Protein AF-A0A844Y8G1-F1 (afdb_monomer_lite)

Sequence (77 aa):
MFRSALSLTTLFGVVLALSSCETTNEDEWTGGGRKPFHQAEQTCEAQAGRLTEEKARPAFFTDCMRTFGWTRRSGAA

Secondary structure (DSSP, 8-state):
----------------------PPPGGGEEE--SS-HHHHHHHHHHHHTT-S-GGGHHHHHHHHHHHTTEEEPTT--

Organism: NCBI:txid994320

Foldseek 3Di:
DDDDPPDDDPPPDPPPPPPDPPPPDCVQKDFAAPDDDVVLQVVLQVVLVPDPDVVCSVVSSQVSCVVRGIHGDPPPD

Structure (mmCIF, N/CA/C/O backbone):
data_AF-A0A844Y8G1-F1
#
_entry.id   AF-A0A844Y8G1-F1
#
loop_
_atom_site.group_PDB
_atom_site.id
_atom_site.type_symbol
_atom_site.label_atom_id
_atom_site.label_alt_id
_atom_site.label_comp_id
_atom_site.label_asym_id
_atom_site.label_entity_id
_atom_site.label_seq_id
_atom_site.pdbx_PDB_ins_code
_atom_site.Cartn_x
_atom_site.Cartn_y
_atom_site.Cartn_z
_atom_site.occupancy
_atom_site.B_iso_or_equiv
_atom_site.auth_seq_id
_atom_site.auth_comp_id
_atom_site.auth_asym_id
_atom_site.auth_atom_id
_atom_site.pdbx_PDB_model_num
ATOM 1 N N . MET A 1 1 ? -63.164 14.620 5.224 1.00 39.31 1 MET A N 1
ATOM 2 C CA . MET A 1 1 ? -62.557 14.979 3.923 1.00 39.31 1 MET A CA 1
ATOM 3 C C . MET A 1 1 ? -61.208 15.621 4.221 1.00 39.31 1 MET A C 1
ATOM 5 O O . MET A 1 1 ? -61.175 16.682 4.832 1.00 39.31 1 MET A O 1
ATOM 9 N N . PHE A 1 2 ? -60.119 14.890 3.963 1.00 43.50 2 PHE A N 1
ATOM 10 C CA . PHE A 1 2 ? -58.752 15.232 4.374 1.00 43.50 2 PHE A CA 1
ATOM 11 C C . PHE A 1 2 ? -58.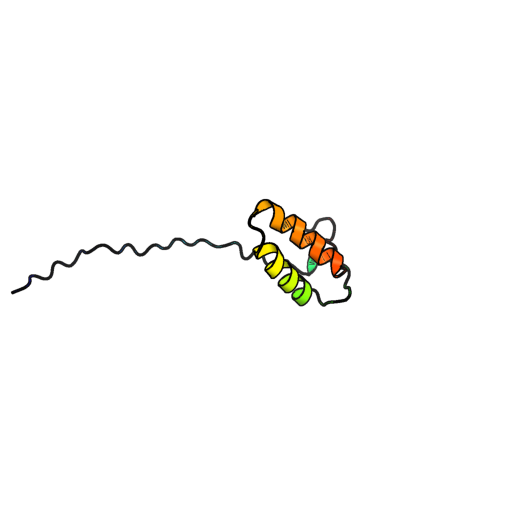243 16.472 3.626 1.00 43.50 2 PHE A C 1
ATOM 13 O O . PHE A 1 2 ? -58.198 16.483 2.399 1.00 43.50 2 PHE A O 1
ATOM 20 N N . ARG A 1 3 ? -57.864 17.514 4.376 1.00 47.16 3 ARG A N 1
ATOM 21 C CA . ARG A 1 3 ? -57.125 18.672 3.861 1.00 47.16 3 ARG A CA 1
ATOM 22 C C . ARG A 1 3 ? -55.664 18.258 3.716 1.00 47.16 3 ARG A C 1
ATOM 24 O O . ARG A 1 3 ? -55.036 17.888 4.704 1.00 47.16 3 ARG A O 1
ATOM 31 N N . SER A 1 4 ? -55.154 18.325 2.490 1.00 54.12 4 SER A N 1
ATOM 32 C CA . SER A 1 4 ? -53.739 18.183 2.153 1.00 54.12 4 SER A CA 1
ATOM 33 C C . SER A 1 4 ? -52.904 19.206 2.920 1.00 54.12 4 SER A C 1
ATOM 35 O O . SER A 1 4 ? -52.775 20.355 2.506 1.00 54.12 4 SER A O 1
ATOM 37 N N . ALA A 1 5 ? -52.335 18.782 4.043 1.00 54.66 5 ALA A N 1
ATOM 38 C CA . ALA A 1 5 ? -51.230 19.465 4.688 1.00 54.66 5 ALA A CA 1
ATOM 39 C C . ALA A 1 5 ? -49.932 18.904 4.092 1.00 54.66 5 ALA A C 1
ATOM 41 O O . ALA A 1 5 ? -49.307 17.999 4.641 1.00 54.66 5 ALA A O 1
ATOM 42 N N . LEU A 1 6 ? -49.558 19.432 2.921 1.00 59.47 6 LEU A N 1
ATOM 43 C CA . LEU A 1 6 ? -48.156 19.481 2.514 1.00 59.47 6 LEU A CA 1
ATOM 44 C C . LEU A 1 6 ? -47.397 20.195 3.634 1.00 59.47 6 LEU A C 1
ATOM 46 O O . LEU A 1 6 ? -47.643 21.380 3.843 1.00 59.47 6 LEU A O 1
ATOM 50 N N . SER A 1 7 ? -46.530 19.480 4.346 1.00 53.06 7 SER A N 1
ATOM 51 C CA . SER A 1 7 ? -45.288 19.960 4.985 1.00 53.06 7 SER A CA 1
ATOM 52 C C . SER A 1 7 ? -44.855 18.947 6.046 1.00 53.06 7 SER A C 1
ATOM 54 O O . SER A 1 7 ? -44.755 19.273 7.225 1.00 53.06 7 SER A O 1
ATOM 56 N N . LEU A 1 8 ? -44.633 17.690 5.648 1.00 49.22 8 LEU A N 1
ATOM 57 C CA . LEU A 1 8 ? -43.903 16.744 6.486 1.00 49.22 8 LEU A CA 1
ATOM 58 C C . LEU A 1 8 ? -42.488 16.591 5.928 1.00 49.22 8 LEU A C 1
ATOM 60 O O . LEU A 1 8 ? -42.239 15.844 4.991 1.00 49.22 8 LEU A O 1
ATOM 64 N N . THR A 1 9 ? -41.580 17.358 6.521 1.00 58.09 9 THR A N 1
ATOM 65 C CA . THR A 1 9 ? -40.374 16.790 7.126 1.00 58.09 9 THR A CA 1
ATOM 66 C C . THR A 1 9 ? -39.625 15.763 6.280 1.00 58.09 9 THR A C 1
ATOM 68 O O . THR A 1 9 ? -39.644 14.572 6.575 1.00 58.09 9 THR A O 1
ATOM 71 N N . THR A 1 10 ? -38.904 16.192 5.248 1.00 57.31 10 THR A N 1
ATOM 72 C CA . THR A 1 10 ? -37.754 15.409 4.771 1.00 57.31 10 THR A CA 1
ATOM 73 C C . THR A 1 10 ? -36.762 16.314 4.049 1.00 57.31 10 THR A C 1
ATOM 75 O O . THR A 1 10 ? -36.599 16.265 2.835 1.00 57.31 10 THR A O 1
ATOM 78 N N . LEU A 1 11 ? -36.061 17.156 4.820 1.00 56.44 11 LEU A N 1
ATOM 79 C CA . LEU A 1 11 ? -34.695 17.542 4.461 1.00 56.44 11 LEU A CA 1
ATOM 80 C C . LEU A 1 11 ? -33.869 16.252 4.497 1.00 56.44 11 LEU A C 1
ATOM 82 O O . LEU A 1 11 ? -33.321 15.857 5.523 1.00 56.44 11 LEU A O 1
ATOM 86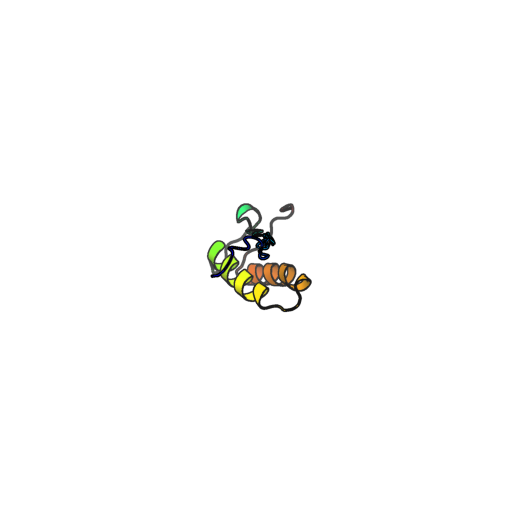 N N . PHE A 1 12 ? -33.929 15.535 3.380 1.00 54.41 12 PHE A N 1
ATOM 87 C CA . PHE A 1 12 ? -33.214 14.306 3.117 1.00 54.41 12 PHE A CA 1
ATOM 88 C C . PHE A 1 12 ? -31.725 14.624 3.242 1.00 54.41 12 PHE A C 1
ATOM 90 O O . PHE A 1 12 ? -31.195 15.467 2.517 1.00 54.41 12 PHE A O 1
ATOM 97 N N . GLY A 1 13 ? -31.094 14.012 4.243 1.00 57.12 13 GLY A N 1
ATOM 98 C CA . GLY A 1 13 ? -29.703 14.225 4.588 1.00 57.12 13 GLY A CA 1
ATOM 99 C C . GLY A 1 13 ? -28.793 13.972 3.397 1.00 57.12 13 GLY A C 1
ATOM 100 O O . GLY A 1 13 ? -28.595 12.837 2.978 1.00 57.12 13 GLY A O 1
ATOM 101 N N . VAL A 1 14 ? -28.190 15.040 2.892 1.00 57.88 14 VAL A N 1
ATOM 102 C CA . VAL A 1 14 ? -27.000 14.963 2.050 1.00 57.88 14 VAL A CA 1
ATOM 103 C C . VAL A 1 14 ? -25.805 15.066 2.995 1.00 57.88 14 V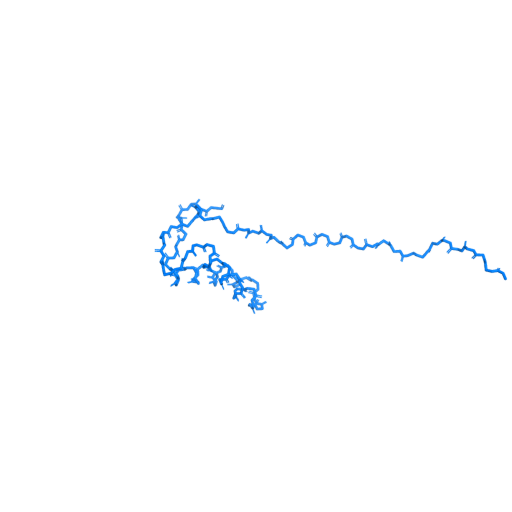AL A C 1
ATOM 105 O O . VAL A 1 14 ? -25.134 16.088 3.088 1.00 57.88 14 VAL A O 1
ATOM 108 N N . VAL A 1 15 ? -25.570 14.005 3.773 1.00 57.62 15 VAL A N 1
ATOM 109 C CA . VAL A 1 15 ? -24.264 13.797 4.404 1.00 57.62 15 VAL A CA 1
ATOM 110 C C . VAL A 1 15 ? -23.385 13.210 3.309 1.00 57.62 15 VAL A C 1
ATOM 112 O O . VAL A 1 15 ? -23.301 11.997 3.140 1.00 57.62 15 VAL A O 1
ATOM 115 N N . LEU A 1 16 ? -22.777 14.088 2.510 1.00 52.09 16 LEU A N 1
ATOM 116 C CA . LEU A 1 16 ? -21.651 13.743 1.646 1.00 52.09 16 LEU A CA 1
ATOM 117 C C . LEU A 1 16 ? -20.459 13.424 2.552 1.00 52.09 16 LEU A C 1
ATOM 119 O O . LEU A 1 16 ? -19.526 14.210 2.683 1.00 52.09 16 LEU A O 1
ATOM 123 N N . ALA A 1 17 ? -20.500 12.265 3.207 1.00 52.25 17 ALA A N 1
ATOM 124 C CA . ALA A 1 17 ? -19.292 11.604 3.651 1.00 52.25 17 ALA A CA 1
ATOM 125 C C . ALA A 1 17 ? -18.603 11.115 2.375 1.00 52.25 17 ALA A C 1
ATOM 127 O O . ALA A 1 17 ? -18.800 9.986 1.932 1.00 52.25 17 ALA A O 1
ATOM 128 N N . LEU A 1 18 ? -17.847 12.016 1.747 1.00 48.75 18 LEU A N 1
ATOM 129 C CA . LEU A 1 18 ? -16.748 11.660 0.866 1.00 48.75 18 LEU A CA 1
ATOM 130 C C . LEU A 1 18 ? -15.777 10.864 1.738 1.00 48.75 18 LEU A C 1
ATOM 132 O O . LEU A 1 18 ? -14.835 11.414 2.299 1.00 48.75 18 LEU A O 1
ATOM 136 N N . SER A 1 19 ? -16.067 9.577 1.935 1.00 43.94 19 SER A N 1
ATOM 137 C CA . SER A 1 19 ? -15.060 8.615 2.338 1.00 43.94 19 SER A CA 1
ATOM 138 C C . SER A 1 19 ? -13.979 8.747 1.285 1.00 43.94 19 SER A C 1
ATOM 140 O O . SER A 1 19 ? -14.229 8.426 0.123 1.00 43.94 19 SER A O 1
ATOM 142 N N . SER A 1 20 ? -12.863 9.348 1.674 1.00 47.41 20 SER A N 1
ATOM 143 C CA . SER A 1 20 ? -11.732 9.661 0.823 1.00 47.41 20 SER A CA 1
ATOM 144 C C . SER A 1 20 ? -11.433 8.451 -0.056 1.00 47.41 20 SER A C 1
ATOM 146 O O . SER A 1 20 ? -10.867 7.466 0.414 1.00 47.41 20 SER A O 1
ATOM 148 N N . CYS A 1 21 ? -11.832 8.502 -1.329 1.00 56.38 21 CYS A N 1
ATOM 149 C CA . CYS A 1 21 ? -11.208 7.697 -2.369 1.00 56.38 21 CYS A CA 1
ATOM 150 C C . CYS A 1 21 ? -9.810 8.288 -2.566 1.00 56.38 21 CYS A C 1
ATOM 152 O O . CYS A 1 21 ? -9.518 8.897 -3.590 1.00 56.38 21 CYS A O 1
ATOM 154 N N . GLU A 1 22 ? -8.970 8.177 -1.538 1.00 59.59 22 GLU A N 1
ATOM 155 C CA . GLU A 1 22 ? -7.531 8.309 -1.680 1.00 59.59 22 GLU A CA 1
ATOM 156 C C . GLU A 1 22 ? -7.095 7.036 -2.403 1.00 59.59 22 GLU A C 1
ATOM 158 O O . GLU A 1 22 ? -6.736 6.036 -1.792 1.00 59.59 22 GLU A O 1
ATOM 163 N N . THR A 1 23 ? -7.301 7.033 -3.722 1.00 64.12 23 THR A N 1
ATOM 164 C CA . THR A 1 23 ? -6.804 5.973 -4.595 1.00 64.12 23 THR A CA 1
ATOM 165 C C . THR A 1 23 ? -5.289 6.034 -4.531 1.00 64.12 23 THR A C 1
ATOM 167 O O . THR A 1 23 ? -4.704 7.111 -4.672 1.00 64.12 23 THR A O 1
ATOM 170 N N . THR A 1 24 ? -4.642 4.900 -4.280 1.00 74.00 24 THR A N 1
ATOM 171 C CA . THR A 1 24 ? -3.187 4.887 -4.214 1.00 74.00 24 THR A CA 1
ATOM 172 C C . THR A 1 24 ? -2.654 5.027 -5.642 1.00 74.00 24 THR A C 1
ATOM 174 O O . THR A 1 24 ? -3.042 4.280 -6.536 1.00 74.00 24 THR A O 1
ATOM 177 N N . ASN A 1 25 ? -1.781 6.004 -5.898 1.00 81.81 25 ASN A N 1
ATOM 178 C CA . ASN A 1 25 ? -1.208 6.185 -7.231 1.00 81.81 25 ASN A CA 1
ATOM 179 C C . ASN A 1 25 ? -0.027 5.223 -7.436 1.00 81.81 25 ASN A C 1
ATOM 181 O O . ASN A 1 25 ? 0.927 5.276 -6.668 1.00 81.81 25 ASN A O 1
ATOM 185 N N . GLU A 1 26 ? -0.054 4.379 -8.473 1.00 86.00 26 GLU A N 1
ATOM 186 C CA . GLU A 1 26 ? 1.048 3.461 -8.813 1.00 86.00 26 GLU A CA 1
ATOM 187 C C . GLU A 1 26 ? 2.396 4.183 -8.980 1.00 86.00 26 GLU A C 1
ATOM 189 O O . GLU A 1 26 ? 3.424 3.650 -8.562 1.00 86.00 26 GLU A O 1
ATOM 194 N N . ASP A 1 27 ? 2.403 5.416 -9.499 1.00 88.44 27 ASP A N 1
ATOM 195 C CA . ASP A 1 27 ? 3.621 6.204 -9.758 1.00 88.44 27 ASP A CA 1
ATOM 196 C C . ASP A 1 27 ? 4.431 6.520 -8.486 1.00 88.44 27 ASP A C 1
ATOM 198 O O . ASP A 1 27 ? 5.640 6.794 -8.531 1.00 88.44 27 ASP A O 1
ATOM 202 N N . GLU A 1 28 ? 3.764 6.471 -7.334 1.00 89.44 28 GLU A N 1
ATOM 203 C CA . GLU A 1 28 ? 4.346 6.661 -6.008 1.00 89.44 28 GLU A CA 1
ATOM 204 C C . GLU A 1 28 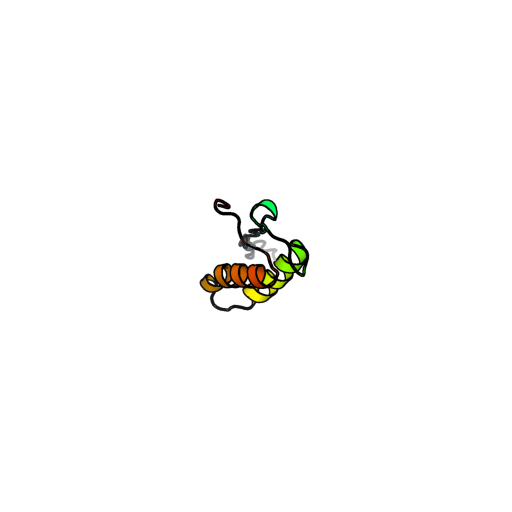? 5.032 5.408 -5.469 1.00 89.44 28 GLU A C 1
ATOM 206 O O . GLU A 1 28 ? 5.707 5.451 -4.436 1.00 89.44 28 GLU A O 1
ATOM 211 N N . TRP A 1 29 ? 4.875 4.282 -6.157 1.00 91.44 29 TRP A N 1
ATOM 212 C CA . TRP A 1 29 ? 5.421 2.999 -5.767 1.00 91.44 29 TRP A CA 1
ATOM 213 C C . TRP A 1 29 ? 6.472 2.545 -6.761 1.00 91.44 29 TRP A C 1
ATOM 215 O O . TRP A 1 29 ? 6.538 2.927 -7.925 1.00 91.44 29 TRP A O 1
ATOM 225 N N . THR A 1 30 ? 7.377 1.732 -6.251 1.00 91.81 30 THR A N 1
ATOM 226 C CA . THR A 1 30 ? 8.417 1.102 -7.042 1.00 91.81 30 THR A CA 1
ATOM 227 C C . THR A 1 30 ? 8.601 -0.331 -6.579 1.00 91.81 30 THR A C 1
ATOM 229 O O . THR A 1 30 ? 8.149 -0.734 -5.500 1.00 91.81 30 THR A O 1
ATOM 232 N N . GLY A 1 31 ? 9.287 -1.099 -7.410 1.00 87.19 31 GLY A N 1
ATOM 233 C CA . GLY A 1 31 ? 9.343 -2.542 -7.298 1.00 87.19 31 GLY A CA 1
ATOM 234 C C . GLY A 1 31 ? 8.308 -3.173 -8.214 1.00 87.19 31 GLY A C 1
ATOM 235 O O . GLY A 1 31 ? 8.089 -2.716 -9.331 1.00 87.19 31 GLY A O 1
ATOM 236 N N . GLY A 1 32 ? 7.737 -4.273 -7.754 1.00 71.94 32 GLY A N 1
ATOM 237 C CA . GLY A 1 32 ? 7.003 -5.193 -8.608 1.00 71.94 32 GLY A CA 1
ATOM 238 C C . GLY A 1 32 ? 7.396 -6.596 -8.213 1.00 71.94 32 GLY A C 1
ATOM 239 O O . GLY A 1 32 ? 8.409 -7.129 -8.661 1.00 71.94 32 GLY A O 1
ATOM 240 N N . GLY A 1 33 ? 6.636 -7.155 -7.277 1.00 67.81 33 GLY A N 1
ATOM 241 C CA . GLY A 1 33 ? 6.873 -8.507 -6.801 1.00 67.81 33 GLY A CA 1
ATOM 242 C C . GLY A 1 33 ? 5.873 -9.495 -7.376 1.00 67.81 33 GLY A C 1
ATOM 243 O O . GLY A 1 33 ? 5.493 -9.450 -8.542 1.00 67.81 33 GLY A O 1
ATOM 244 N N . ARG A 1 34 ? 5.440 -10.424 -6.524 1.00 75.44 34 ARG A N 1
ATOM 245 C CA . ARG A 1 34 ? 4.639 -11.604 -6.895 1.00 75.44 34 ARG A CA 1
ATOM 246 C C . ARG A 1 34 ? 3.256 -11.273 -7.471 1.00 75.44 34 ARG A C 1
ATOM 248 O O . ARG A 1 34 ? 2.577 -12.177 -7.948 1.00 75.44 34 ARG A O 1
ATOM 255 N N . LYS A 1 35 ? 2.812 -10.020 -7.354 1.00 87.38 35 LYS A N 1
ATOM 256 C CA . LYS A 1 35 ? 1.465 -9.572 -7.704 1.00 87.38 35 LYS A CA 1
ATOM 257 C C . LYS A 1 35 ? 1.512 -8.168 -8.344 1.00 87.38 35 LYS A C 1
ATOM 259 O O . LYS A 1 35 ? 2.192 -7.304 -7.780 1.00 87.38 35 LYS A O 1
ATOM 264 N N . PRO A 1 36 ? 0.791 -7.925 -9.463 1.00 92.38 36 PRO A N 1
ATOM 265 C CA . PRO A 1 36 ? 0.659 -6.596 -10.075 1.00 92.38 36 PRO A CA 1
ATOM 266 C C . PRO A 1 36 ? 0.146 -5.540 -9.089 1.00 92.38 36 PRO A C 1
ATOM 268 O O . PRO A 1 36 ? -0.614 -5.891 -8.183 1.00 92.38 36 PRO A O 1
ATOM 271 N N . PHE A 1 37 ? 0.516 -4.268 -9.285 1.00 92.31 37 PHE A N 1
ATOM 272 C CA . PHE A 1 37 ? 0.248 -3.173 -8.343 1.00 92.31 37 PHE A CA 1
ATOM 273 C C . PHE A 1 37 ? -1.220 -3.109 -7.919 1.00 92.31 37 PHE A C 1
ATOM 275 O O . PHE A 1 37 ? -1.518 -3.363 -6.758 1.00 92.31 37 PHE A O 1
ATOM 282 N N . HIS A 1 38 ? -2.141 -2.906 -8.864 1.00 91.69 38 HIS A N 1
ATOM 283 C CA . HIS A 1 38 ? -3.573 -2.798 -8.564 1.00 91.69 38 HIS A CA 1
ATOM 284 C C . HIS A 1 38 ? -4.154 -4.027 -7.861 1.00 91.69 38 HIS A C 1
ATOM 286 O O . HIS A 1 38 ? -5.034 -3.920 -7.011 1.00 91.69 38 HIS A O 1
ATOM 292 N N . GLN A 1 39 ? -3.659 -5.226 -8.177 1.00 93.25 39 GLN A N 1
ATOM 293 C CA . GLN A 1 39 ? -4.116 -6.419 -7.470 1.00 93.25 39 GLN A CA 1
ATOM 294 C C . GLN A 1 39 ? -3.594 -6.447 -6.027 1.00 93.25 39 GLN A C 1
ATOM 296 O O . GLN A 1 39 ? -4.292 -6.936 -5.133 1.00 93.25 39 GLN A O 1
ATOM 301 N N . ALA A 1 40 ? -2.358 -5.995 -5.794 1.00 94.25 40 ALA A N 1
ATOM 302 C CA . ALA A 1 40 ? -1.780 -5.879 -4.459 1.00 94.25 40 ALA A CA 1
ATOM 303 C C . ALA A 1 40 ? -2.502 -4.795 -3.650 1.00 94.25 40 ALA A C 1
ATOM 305 O O . ALA A 1 40 ? -2.955 -5.094 -2.549 1.00 94.25 40 ALA A O 1
ATOM 306 N N . GLU A 1 41 ? -2.712 -3.620 -4.242 1.00 93.06 41 GLU A N 1
ATOM 307 C CA . GLU A 1 41 ? -3.479 -2.495 -3.700 1.00 93.06 41 GLU A CA 1
ATOM 308 C C . GLU A 1 41 ? -4.854 -2.961 -3.214 1.00 93.06 41 GLU A C 1
ATOM 310 O O . GLU A 1 41 ? -5.105 -2.946 -2.013 1.00 93.06 41 GLU A O 1
ATOM 315 N N . GLN A 1 42 ? -5.690 -3.514 -4.099 1.00 93.75 42 GLN A N 1
ATOM 316 C CA . GLN A 1 42 ? -7.030 -3.992 -3.736 1.00 93.75 42 GLN A CA 1
ATOM 317 C C . GLN A 1 42 ? -6.998 -5.044 -2.617 1.00 93.75 42 GLN A C 1
ATOM 319 O O . GLN A 1 42 ? -7.841 -5.051 -1.718 1.00 93.75 42 GLN A O 1
ATOM 324 N N . THR A 1 43 ? -6.007 -5.943 -2.648 1.00 93.75 43 THR A N 1
ATOM 325 C CA . THR A 1 43 ? -5.829 -6.959 -1.599 1.00 93.75 43 THR A CA 1
ATOM 326 C C . THR A 1 43 ? -5.483 -6.316 -0.252 1.00 93.75 43 THR A C 1
ATOM 328 O O . THR A 1 43 ? -5.947 -6.777 0.793 1.00 93.75 43 THR A O 1
ATOM 331 N N . CYS A 1 44 ? -4.642 -5.284 -0.258 1.00 93.75 44 CYS A N 1
ATOM 332 C CA . CYS A 1 44 ? -4.185 -4.597 0.940 1.00 93.75 44 CYS A CA 1
ATOM 333 C C . CYS A 1 44 ? -5.245 -3.636 1.489 1.00 93.75 44 CYS A C 1
ATOM 335 O O . CYS A 1 44 ? -5.460 -3.624 2.699 1.00 93.75 44 CYS A O 1
ATOM 337 N N . GLU A 1 45 ? -5.976 -2.918 0.637 1.00 93.31 45 GLU A N 1
ATOM 338 C CA . GLU A 1 45 ? -7.112 -2.072 1.024 1.00 93.31 45 GLU A CA 1
ATOM 339 C C . GLU A 1 45 ? -8.226 -2.889 1.677 1.00 93.31 45 GLU A C 1
ATOM 341 O O . GLU A 1 45 ? -8.702 -2.539 2.758 1.00 93.31 45 GLU A O 1
ATOM 346 N N . ALA A 1 46 ? -8.600 -4.025 1.078 1.00 93.50 46 ALA A N 1
ATOM 347 C CA . ALA A 1 46 ? -9.636 -4.901 1.620 1.00 93.50 46 ALA A CA 1
ATOM 348 C C . ALA A 1 46 ? -9.270 -5.490 2.993 1.00 93.50 46 ALA A C 1
ATOM 350 O O . ALA A 1 46 ? -10.158 -5.846 3.769 1.00 93.50 46 ALA A O 1
ATOM 351 N N . GLN A 1 47 ? -7.976 -5.621 3.298 1.00 93.00 47 GLN A N 1
ATOM 352 C CA . GLN A 1 47 ? -7.496 -6.065 4.607 1.00 93.00 47 GLN A CA 1
ATOM 353 C C . GLN A 1 47 ? -7.384 -4.904 5.595 1.00 93.00 47 GLN A C 1
ATOM 355 O O . GLN A 1 47 ? -7.869 -5.021 6.718 1.00 93.00 47 G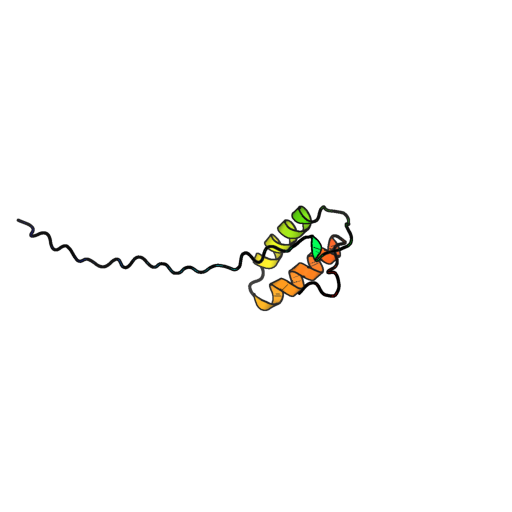LN A O 1
ATOM 360 N N . ALA A 1 48 ? -6.828 -3.767 5.171 1.00 92.38 48 ALA A N 1
ATOM 361 C CA . ALA A 1 48 ? -6.750 -2.560 5.986 1.00 92.38 48 ALA A CA 1
ATOM 362 C C . ALA A 1 48 ? -8.150 -2.082 6.402 1.00 92.38 48 ALA A C 1
ATOM 364 O O . ALA A 1 48 ? -8.361 -1.721 7.552 1.00 92.38 48 ALA A O 1
ATOM 365 N N . GLY A 1 49 ? -9.141 -2.154 5.509 1.00 90.31 49 GLY A N 1
ATOM 366 C CA . GLY A 1 49 ? -10.536 -1.810 5.797 1.00 90.31 49 GLY A CA 1
ATOM 367 C C . GLY A 1 49 ? -11.216 -2.683 6.860 1.00 90.31 49 GLY A C 1
ATOM 368 O O . GLY A 1 49 ? -12.282 -2.316 7.341 1.00 90.31 49 GLY A O 1
ATOM 369 N N . ARG A 1 50 ? -10.615 -3.817 7.255 1.00 91.81 50 ARG A N 1
ATOM 370 C CA . ARG A 1 50 ? -11.108 -4.670 8.354 1.00 91.81 50 ARG A CA 1
ATOM 371 C C . ARG A 1 50 ? -10.561 -4.261 9.718 1.00 91.81 50 ARG A C 1
ATOM 373 O O . ARG A 1 50 ? -11.032 -4.776 10.730 1.00 91.81 50 ARG A O 1
ATOM 380 N N . LEU A 1 51 ? -9.558 -3.385 9.760 1.00 90.38 51 LEU A N 1
ATOM 381 C CA . LEU A 1 51 ? -9.021 -2.880 11.014 1.00 90.38 51 LEU A CA 1
ATOM 382 C C . LEU A 1 51 ? -10.023 -1.904 11.629 1.00 90.38 51 LEU A C 1
ATOM 384 O O . LEU A 1 51 ? -10.450 -0.946 10.988 1.00 90.38 51 LEU A O 1
ATOM 388 N N . THR A 1 52 ? -10.373 -2.141 12.890 1.00 91.88 52 THR A N 1
ATOM 389 C CA . THR A 1 52 ? -11.220 -1.239 13.683 1.00 91.88 52 THR A CA 1
ATOM 390 C C . THR A 1 52 ? -10.515 0.077 13.999 1.00 91.88 52 THR A C 1
ATOM 392 O O . THR A 1 52 ? -11.160 1.106 14.173 1.00 91.88 52 THR A O 1
ATOM 395 N N . GLU A 1 53 ? -9.186 0.053 14.066 1.00 92.56 53 GLU A N 1
ATOM 396 C CA . GLU A 1 53 ? -8.356 1.216 14.339 1.00 92.56 53 GLU A CA 1
ATOM 397 C C . GLU A 1 53 ? -7.982 1.932 13.037 1.00 92.56 53 GLU A C 1
ATOM 399 O O . GLU A 1 53 ? -7.063 1.528 12.325 1.00 92.56 53 GLU A O 1
ATOM 404 N N . GLU A 1 54 ? -8.684 3.028 12.734 1.00 87.56 54 GLU A N 1
ATOM 405 C CA . GLU A 1 54 ? -8.509 3.761 11.474 1.00 87.56 54 GLU A CA 1
ATOM 406 C C . GLU A 1 54 ? -7.068 4.249 11.266 1.00 87.56 54 GLU A C 1
ATOM 408 O O . GLU A 1 54 ? -6.502 4.087 10.187 1.00 87.56 54 GLU A O 1
ATOM 413 N N . LYS A 1 55 ? -6.428 4.737 12.334 1.00 90.00 55 LYS A N 1
ATOM 414 C CA . LYS A 1 55 ? -5.036 5.211 12.305 1.00 90.00 55 LYS A CA 1
ATOM 415 C C . LYS A 1 5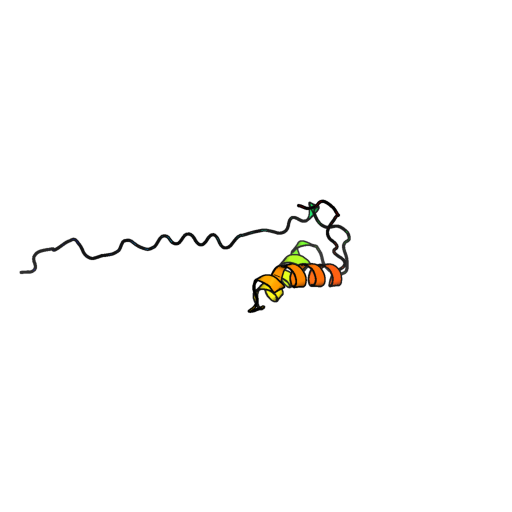5 ? -4.002 4.112 12.024 1.00 90.00 55 LYS A C 1
ATOM 417 O O . LYS A 1 55 ? -2.887 4.427 11.621 1.00 90.00 55 LYS A O 1
ATOM 422 N N . ALA A 1 56 ? -4.351 2.836 12.206 1.00 91.12 56 ALA A N 1
ATOM 423 C CA . ALA A 1 56 ? -3.469 1.710 11.892 1.00 91.12 56 ALA A CA 1
ATOM 424 C C . ALA A 1 56 ? -3.535 1.304 10.408 1.00 91.12 56 ALA A C 1
ATOM 426 O O . ALA A 1 56 ? -2.620 0.652 9.901 1.00 91.12 56 ALA A O 1
ATOM 427 N N . ARG A 1 57 ? -4.594 1.708 9.690 1.00 92.25 57 ARG A N 1
ATOM 428 C CA . ARG A 1 57 ? -4.852 1.318 8.295 1.00 92.25 57 ARG A CA 1
ATOM 429 C C . ARG A 1 57 ? -3.736 1.729 7.326 1.00 92.25 57 ARG A C 1
ATOM 431 O O . ARG A 1 57 ? -3.326 0.861 6.556 1.00 92.25 57 ARG A O 1
ATOM 438 N N . PRO A 1 58 ? -3.183 2.960 7.366 1.00 90.31 58 PRO A N 1
ATOM 439 C CA . PRO A 1 58 ? -2.138 3.370 6.420 1.00 90.31 58 PRO A CA 1
ATOM 440 C C . PRO A 1 58 ? -0.818 2.611 6.614 1.00 90.31 58 PRO A C 1
ATOM 442 O O . PRO A 1 58 ? -0.169 2.204 5.646 1.00 90.31 58 PRO A O 1
ATOM 445 N N . ALA A 1 59 ? -0.431 2.378 7.874 1.00 92.31 59 ALA A N 1
ATOM 446 C CA . ALA A 1 59 ? 0.771 1.617 8.207 1.00 92.31 59 ALA A CA 1
ATOM 447 C C . ALA A 1 59 ? 0.631 0.154 7.762 1.00 92.31 59 ALA A C 1
ATOM 449 O O . ALA A 1 59 ? 1.501 -0.370 7.065 1.00 92.31 59 ALA A O 1
ATOM 450 N N . PHE A 1 60 ? -0.512 -0.468 8.071 1.00 95.00 60 PHE A N 1
ATOM 451 C CA . PHE A 1 60 ? -0.819 -1.826 7.631 1.00 95.00 60 PHE A CA 1
ATOM 452 C C . PHE A 1 60 ? -0.819 -1.953 6.103 1.00 95.00 60 PHE A C 1
ATOM 454 O O . PHE A 1 60 ? -0.233 -2.890 5.561 1.00 95.00 60 PHE A O 1
ATOM 461 N N . PHE A 1 61 ? -1.450 -1.009 5.397 1.00 94.25 61 PHE A N 1
ATOM 462 C CA . PHE A 1 61 ? -1.471 -0.989 3.936 1.00 94.25 61 PHE A CA 1
ATOM 463 C C . PHE A 1 61 ? -0.050 -0.975 3.361 1.00 94.25 61 PHE A C 1
ATOM 465 O O . PHE A 1 61 ? 0.284 -1.791 2.502 1.00 94.25 61 PHE A O 1
ATOM 472 N N . THR A 1 62 ? 0.815 -0.111 3.897 1.00 93.50 62 THR A N 1
ATOM 473 C CA . THR A 1 62 ? 2.206 0.014 3.447 1.00 93.50 62 THR A CA 1
ATOM 474 C C . THR A 1 62 ? 3.009 -1.270 3.669 1.00 93.50 62 THR A C 1
ATOM 476 O O . THR A 1 62 ? 3.746 -1.703 2.780 1.00 93.50 62 THR A O 1
ATOM 479 N N . ASP A 1 63 ? 2.846 -1.923 4.819 1.00 94.75 63 ASP A N 1
ATOM 480 C CA . ASP A 1 63 ? 3.524 -3.190 5.112 1.00 94.75 63 ASP A CA 1
ATOM 481 C C . ASP A 1 63 ? 2.983 -4.359 4.266 1.00 94.75 63 ASP A C 1
ATOM 483 O O . ASP A 1 63 ? 3.746 -5.221 3.809 1.00 94.75 63 ASP A O 1
ATOM 487 N N . CYS A 1 64 ? 1.679 -4.370 3.986 1.00 95.00 64 CYS A N 1
ATOM 488 C CA . CYS A 1 64 ? 1.063 -5.330 3.074 1.00 95.00 64 CYS A CA 1
ATOM 489 C C . CYS A 1 64 ? 1.616 -5.181 1.648 1.00 95.00 64 CYS A C 1
ATOM 491 O O . CYS A 1 64 ? 2.038 -6.168 1.039 1.00 95.00 64 CYS A O 1
ATOM 493 N N . MET A 1 65 ? 1.711 -3.949 1.142 1.00 94.38 65 MET A N 1
ATOM 494 C CA . MET A 1 65 ? 2.320 -3.666 -0.159 1.00 94.38 65 MET A CA 1
ATOM 495 C C . MET A 1 65 ? 3.782 -4.135 -0.205 1.00 94.38 65 MET A C 1
ATOM 497 O O . MET A 1 65 ? 4.177 -4.825 -1.151 1.00 94.38 65 MET A O 1
ATOM 501 N N . ARG A 1 66 ? 4.557 -3.906 0.867 1.00 93.88 66 ARG A N 1
ATOM 502 C CA . ARG A 1 66 ? 5.940 -4.405 0.994 1.00 93.88 66 ARG A CA 1
ATOM 503 C C . ARG A 1 66 ? 6.028 -5.926 0.903 1.00 93.88 66 ARG A C 1
ATOM 505 O O . ARG A 1 66 ? 6.924 -6.451 0.246 1.00 93.88 66 ARG A O 1
ATOM 512 N N . THR A 1 67 ? 5.065 -6.643 1.479 1.00 94.00 67 THR A N 1
ATOM 513 C CA . THR A 1 67 ? 4.976 -8.115 1.399 1.00 94.00 67 THR A CA 1
ATOM 514 C C . THR A 1 67 ? 4.751 -8.618 -0.035 1.00 94.00 67 THR A C 1
ATOM 516 O O . THR A 1 67 ? 5.190 -9.719 -0.402 1.00 94.00 67 THR A O 1
ATOM 519 N N . PHE A 1 68 ? 4.101 -7.809 -0.875 1.00 94.25 68 PHE A N 1
ATOM 520 C CA . PHE A 1 68 ? 3.960 -8.060 -2.310 1.00 94.25 68 PHE A CA 1
ATOM 521 C C . PHE A 1 68 ? 5.141 -7.556 -3.147 1.00 94.25 68 PHE A C 1
ATOM 523 O O . PHE A 1 68 ? 5.137 -7.780 -4.354 1.00 94.25 68 PHE A O 1
ATOM 530 N N . GLY A 1 69 ? 6.170 -6.971 -2.528 1.00 93.81 69 GLY A N 1
ATOM 531 C CA . GLY A 1 69 ? 7.366 -6.459 -3.201 1.00 93.81 69 GLY A CA 1
ATOM 532 C C . GLY A 1 69 ? 7.241 -5.015 -3.687 1.00 93.81 69 GLY A C 1
ATOM 533 O O . GLY A 1 69 ? 8.062 -4.578 -4.491 1.00 93.81 69 GLY A O 1
ATOM 534 N N . TRP A 1 70 ? 6.229 -4.283 -3.216 1.00 94.25 70 TRP A N 1
ATOM 535 C CA . TRP A 1 70 ? 6.011 -2.875 -3.534 1.00 94.25 70 TRP A CA 1
ATOM 536 C C . TRP A 1 70 ? 6.509 -1.988 -2.399 1.00 94.25 70 TRP A C 1
ATOM 538 O O . TRP A 1 70 ? 6.188 -2.206 -1.236 1.00 94.25 70 TRP A O 1
ATOM 548 N N . THR A 1 71 ? 7.293 -0.968 -2.723 1.00 92.94 71 THR A N 1
ATOM 549 C CA . THR A 1 71 ? 7.792 0.005 -1.743 1.00 92.94 71 THR A CA 1
ATOM 550 C C . THR A 1 71 ? 7.493 1.414 -2.229 1.00 92.94 71 THR A C 1
ATOM 552 O O . THR A 1 71 ? 7.628 1.682 -3.421 1.00 92.94 71 THR A O 1
ATOM 555 N N . ARG A 1 72 ? 7.098 2.323 -1.328 1.00 89.31 72 ARG A N 1
ATOM 556 C CA . ARG A 1 72 ? 6.910 3.731 -1.694 1.00 89.31 72 ARG A CA 1
ATOM 557 C C . ARG A 1 72 ? 8.228 4.354 -2.136 1.00 89.31 72 ARG A C 1
ATOM 559 O O . ARG A 1 72 ? 9.271 4.145 -1.514 1.00 89.31 72 ARG A O 1
ATOM 566 N N . ARG A 1 73 ? 8.168 5.159 -3.189 1.00 87.00 73 ARG A N 1
ATOM 567 C CA . ARG A 1 73 ? 9.250 6.049 -3.588 1.00 87.00 73 ARG A CA 1
ATOM 568 C C . ARG A 1 73 ? 9.343 7.178 -2.564 1.00 87.00 73 ARG A C 1
ATOM 570 O O . ARG A 1 73 ? 8.344 7.776 -2.175 1.00 87.00 73 ARG A O 1
ATOM 577 N N . SER A 1 74 ? 10.555 7.481 -2.117 1.00 71.50 74 SER A N 1
ATOM 578 C CA . SER A 1 74 ? 10.811 8.656 -1.284 1.00 71.50 74 SER A CA 1
ATOM 579 C C . SER A 1 74 ? 10.367 9.922 -2.026 1.00 71.50 74 SER A C 1
ATOM 581 O O . SER A 1 74 ? 10.864 10.176 -3.123 1.00 71.50 74 SER A O 1
ATOM 583 N N . GLY A 1 75 ? 9.450 10.696 -1.440 1.00 60.72 75 GLY A N 1
ATOM 584 C CA . GLY A 1 75 ? 8.916 11.929 -2.034 1.00 60.72 75 GLY A CA 1
ATOM 585 C C . GLY A 1 75 ? 7.549 11.797 -2.714 1.00 60.72 75 GLY A C 1
ATOM 586 O O . GLY A 1 75 ? 7.049 12.799 -3.211 1.00 60.72 75 GLY A O 1
ATOM 587 N N . ALA A 1 76 ? 6.943 10.606 -2.715 1.00 58.84 76 ALA A N 1
ATOM 588 C CA . ALA A 1 76 ? 5.502 10.464 -2.905 1.00 58.84 76 ALA A CA 1
ATOM 589 C C . ALA A 1 76 ? 4.788 11.102 -1.703 1.00 58.84 76 ALA A C 1
ATOM 591 O O . ALA A 1 76 ? 4.971 10.635 -0.572 1.00 58.84 76 ALA A O 1
ATOM 592 N N . ALA A 1 77 ? 4.095 12.212 -1.942 1.00 47.53 77 ALA A N 1
ATOM 593 C CA . ALA A 1 77 ? 3.497 13.079 -0.933 1.00 47.53 77 ALA A CA 1
ATOM 594 C C . ALA A 1 77 ? 1.983 13.122 -1.104 1.00 47.53 77 ALA A C 1
ATOM 596 O O . ALA A 1 77 ? 1.554 13.330 -2.259 1.00 47.53 77 ALA A O 1
#

pLDDT: mean 77.56, std 18.29, range [39.31, 95.0]

Radius of gyration: 21.25 Å; chains: 1; bounding box: 73×32×24 Å